Protein AF-A0A954G0C5-F1 (afdb_monomer)

Structure (mmCIF, N/CA/C/O backbone):
data_AF-A0A954G0C5-F1
#
_entry.id   AF-A0A954G0C5-F1
#
loop_
_atom_site.group_PDB
_atom_site.id
_atom_site.type_symbol
_atom_site.label_atom_id
_atom_site.label_alt_id
_atom_site.label_comp_id
_atom_site.label_asym_id
_atom_site.label_entity_id
_atom_site.label_seq_id
_atom_site.pdbx_PDB_ins_code
_atom_site.Cartn_x
_atom_site.Cartn_y
_atom_site.Cartn_z
_atom_site.occupancy
_atom_site.B_iso_or_equiv
_atom_site.auth_seq_id
_atom_site.auth_comp_id
_atom_site.auth_asym_id
_atom_site.auth_atom_id
_atom_site.pdbx_PDB_model_num
ATOM 1 N N . PRO A 1 1 ? -7.593 7.076 8.103 1.00 86.88 1 PRO A N 1
ATOM 2 C CA . PRO A 1 1 ? -7.479 6.842 6.642 1.00 86.88 1 PRO A CA 1
ATOM 3 C C . PRO A 1 1 ? -8.739 6.122 6.161 1.00 86.88 1 PRO A C 1
ATOM 5 O O . PRO A 1 1 ? -9.315 5.380 6.949 1.00 86.88 1 PRO A O 1
ATOM 8 N N . GLU A 1 2 ? -9.156 6.330 4.913 1.00 94.50 2 GLU A N 1
ATOM 9 C CA . GLU A 1 2 ? -10.322 5.632 4.339 1.00 94.50 2 GLU A CA 1
ATOM 10 C C . GLU A 1 2 ? -9.939 4.275 3.730 1.00 94.50 2 GLU A C 1
ATOM 12 O O . GLU A 1 2 ? -10.728 3.330 3.732 1.00 94.50 2 GLU A O 1
ATOM 17 N N . VAL A 1 3 ? -8.703 4.149 3.237 1.00 97.12 3 VAL A N 1
ATOM 18 C CA . VAL A 1 3 ? -8.168 2.920 2.643 1.00 97.12 3 VAL A CA 1
ATOM 19 C C . VAL A 1 3 ? -6.747 2.680 3.145 1.00 97.12 3 VAL A C 1
ATOM 21 O O . VAL A 1 3 ? -5.939 3.604 3.233 1.00 97.12 3 VAL A O 1
ATOM 24 N N . ILE A 1 4 ? -6.455 1.428 3.474 1.00 96.62 4 ILE A N 1
ATOM 25 C CA . ILE A 1 4 ? -5.141 0.897 3.819 1.00 96.62 4 ILE A CA 1
ATOM 26 C C . ILE A 1 4 ? -4.749 -0.050 2.686 1.00 96.62 4 ILE A C 1
ATOM 28 O O . ILE A 1 4 ? -5.422 -1.054 2.453 1.00 96.62 4 ILE A O 1
ATOM 32 N N . VAL A 1 5 ? -3.676 0.281 1.971 1.00 97.00 5 VAL A N 1
ATOM 33 C CA . VAL A 1 5 ? -3.165 -0.526 0.857 1.00 97.00 5 VAL A CA 1
ATOM 34 C C . VAL A 1 5 ? -1.990 -1.360 1.355 1.00 97.00 5 VAL A C 1
ATOM 36 O O . VAL A 1 5 ? -1.000 -0.814 1.839 1.00 97.00 5 VAL A O 1
ATOM 39 N N . LEU A 1 6 ? -2.109 -2.680 1.254 1.00 96.62 6 LEU A N 1
ATOM 40 C CA . LEU A 1 6 ? -1.100 -3.640 1.678 1.00 96.62 6 LEU A CA 1
ATOM 41 C C . LEU A 1 6 ? -0.254 -4.074 0.483 1.00 96.62 6 LEU A C 1
ATOM 43 O O . LEU A 1 6 ? -0.770 -4.662 -0.464 1.00 96.62 6 LEU A O 1
ATOM 47 N N . GLY A 1 7 ? 1.043 -3.787 0.538 1.00 93.75 7 GLY A N 1
ATOM 48 C CA . GLY A 1 7 ? 2.028 -4.303 -0.411 1.00 93.75 7 GLY A CA 1
ATOM 49 C C . GLY A 1 7 ? 2.869 -5.436 0.179 1.00 93.75 7 GLY A C 1
ATOM 50 O O . GLY A 1 7 ? 2.683 -5.841 1.327 1.00 93.75 7 GLY A O 1
ATOM 51 N N . GLY A 1 8 ? 3.843 -5.893 -0.605 1.00 91.62 8 GLY A N 1
ATOM 52 C CA . GLY A 1 8 ? 4.798 -6.930 -0.219 1.00 91.62 8 GLY A CA 1
ATOM 53 C C . GLY A 1 8 ? 4.436 -8.309 -0.770 1.00 91.62 8 GLY A C 1
ATOM 54 O O . GLY A 1 8 ? 3.263 -8.656 -0.903 1.00 91.62 8 GLY A O 1
ATOM 55 N N . GLY A 1 9 ? 5.461 -9.115 -1.058 1.00 90.88 9 GLY A N 1
ATOM 56 C CA . GLY A 1 9 ? 5.307 -10.353 -1.832 1.00 90.88 9 GLY A CA 1
ATOM 57 C C . GLY A 1 9 ? 4.385 -11.406 -1.209 1.00 90.88 9 GLY A C 1
ATOM 58 O O . GLY A 1 9 ? 3.745 -12.154 -1.934 1.00 90.88 9 GLY A O 1
ATOM 59 N N . LEU A 1 10 ? 4.244 -11.454 0.122 1.00 94.00 10 LEU A N 1
ATOM 60 C CA . LEU A 1 10 ? 3.302 -12.383 0.767 1.00 94.00 10 LEU A CA 1
ATOM 61 C C . LEU A 1 10 ? 1.838 -11.966 0.584 1.00 94.00 10 LEU A C 1
ATOM 63 O O . LEU A 1 10 ? 0.969 -12.822 0.429 1.00 94.00 10 LEU A O 1
ATOM 67 N N . VAL A 1 11 ? 1.571 -10.659 0.583 1.00 95.31 11 VAL A N 1
ATOM 68 C CA . VAL A 1 11 ? 0.228 -10.123 0.334 1.00 95.31 11 VAL A CA 1
ATOM 69 C C . VAL A 1 11 ? -0.154 -10.332 -1.129 1.00 95.31 11 VAL A C 1
ATOM 71 O O . VAL A 1 11 ? -1.305 -10.640 -1.412 1.00 95.31 11 VAL A O 1
ATOM 74 N N . GLU A 1 12 ? 0.812 -10.217 -2.041 1.00 92.25 12 GLU A N 1
ATOM 75 C CA . GLU A 1 12 ? 0.618 -10.504 -3.465 1.00 92.25 12 GLU A CA 1
ATOM 76 C C . GLU A 1 12 ? 0.402 -11.998 -3.737 1.00 92.25 12 GLU A C 1
ATOM 78 O O . GLU A 1 12 ? -0.503 -12.366 -4.482 1.00 92.25 12 GLU A O 1
ATOM 83 N N . ALA A 1 13 ? 1.186 -12.871 -3.098 1.00 94.50 13 ALA A N 1
ATOM 84 C CA . ALA A 1 13 ? 1.098 -14.312 -3.314 1.00 94.50 13 ALA A CA 1
ATOM 85 C C . ALA A 1 13 ? -0.160 -14.943 -2.692 1.00 94.50 13 ALA A C 1
ATOM 87 O O . ALA A 1 13 ? -0.660 -15.947 -3.197 1.00 94.50 13 ALA A O 1
ATOM 88 N N . MET A 1 14 ? -0.647 -14.403 -1.568 1.00 95.81 14 MET A N 1
ATOM 89 C CA . MET A 1 14 ? -1.754 -14.980 -0.792 1.00 95.81 14 MET A CA 1
ATOM 90 C C . MET A 1 14 ? -2.727 -13.902 -0.267 1.00 95.81 14 MET A C 1
ATOM 92 O O . MET A 1 14 ? -2.936 -13.788 0.949 1.00 95.81 14 MET A O 1
ATOM 96 N N . PRO A 1 15 ? -3.355 -13.106 -1.152 1.00 94.31 15 PRO A N 1
ATOM 97 C CA . PRO A 1 15 ? -4.180 -11.964 -0.753 1.00 94.31 15 PRO A CA 1
ATOM 98 C C . PRO A 1 15 ? -5.393 -12.376 0.090 1.00 94.31 15 PRO A C 1
ATOM 100 O O . PRO A 1 15 ? -5.701 -11.714 1.081 1.00 94.31 15 PRO A O 1
ATOM 103 N N . ASP A 1 16 ? -6.020 -13.509 -0.236 1.00 96.38 16 ASP A N 1
ATOM 104 C CA . ASP A 1 16 ? -7.209 -14.023 0.461 1.00 96.38 16 ASP A CA 1
ATOM 105 C C . ASP A 1 16 ? -6.923 -14.482 1.898 1.00 96.38 16 ASP A C 1
ATOM 107 O O . ASP A 1 16 ? -7.844 -14.618 2.700 1.00 96.38 16 ASP A O 1
ATOM 111 N N . LEU A 1 17 ? -5.650 -14.697 2.248 1.00 96.94 17 LEU A N 1
ATOM 112 C CA . LEU A 1 17 ? -5.233 -15.007 3.614 1.00 96.94 17 LEU A CA 1
ATOM 113 C C . LEU A 1 17 ? -4.837 -13.736 4.371 1.00 96.94 17 LEU A C 1
ATOM 115 O O . LEU A 1 17 ? -5.302 -13.497 5.486 1.00 96.94 17 LEU A O 1
ATOM 119 N N . PHE A 1 18 ? -3.976 -12.910 3.772 1.00 97.12 18 PHE A N 1
ATOM 120 C CA . PHE A 1 18 ? -3.382 -11.769 4.467 1.00 97.12 18 PHE A CA 1
ATOM 121 C C . PHE A 1 18 ? -4.331 -10.579 4.602 1.00 97.12 18 PHE A C 1
ATOM 123 O O . PHE A 1 18 ? -4.373 -9.962 5.667 1.00 97.12 18 PHE A O 1
ATOM 130 N N . VAL A 1 19 ? -5.111 -10.250 3.568 1.00 97.31 19 VAL A N 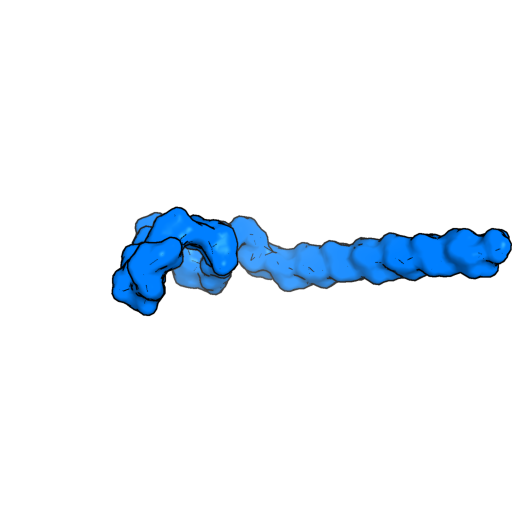1
ATOM 131 C CA . VAL A 1 19 ? -5.999 -9.078 3.610 1.00 97.31 19 VAL A CA 1
ATOM 132 C C . VAL A 1 19 ? -7.069 -9.226 4.702 1.00 97.31 19 VAL A C 1
ATOM 134 O O . VAL A 1 19 ? -7.199 -8.301 5.512 1.00 97.31 19 VAL A O 1
ATOM 137 N N . PRO A 1 20 ? -7.792 -10.362 4.824 1.00 97.75 20 PRO A N 1
ATOM 138 C CA . PRO A 1 20 ? -8.775 -10.534 5.893 1.00 97.75 20 PRO A CA 1
ATOM 139 C C . PRO A 1 20 ? -8.143 -10.557 7.286 1.00 97.75 20 PRO A C 1
ATOM 141 O O . PRO A 1 20 ? -8.667 -9.906 8.191 1.00 97.75 20 PRO A O 1
ATOM 144 N N . ALA A 1 21 ? -7.002 -11.240 7.444 1.00 97.44 21 ALA A N 1
ATOM 145 C CA . ALA A 1 21 ? -6.305 -11.345 8.724 1.00 97.44 21 ALA A CA 1
ATOM 146 C C . ALA A 1 21 ? -5.844 -9.973 9.238 1.00 97.44 21 ALA A C 1
ATOM 148 O O . ALA A 1 21 ? -6.088 -9.618 10.391 1.00 97.44 21 ALA A O 1
ATOM 149 N N . VAL A 1 22 ? -5.235 -9.156 8.371 1.00 96.94 22 VAL A N 1
ATOM 150 C CA . VAL A 1 22 ? -4.825 -7.792 8.732 1.00 96.94 22 VAL A CA 1
ATOM 151 C C . VAL A 1 22 ? -6.044 -6.913 9.001 1.00 96.94 22 VAL A C 1
ATOM 153 O O . VAL A 1 22 ? -6.029 -6.132 9.952 1.00 96.94 22 VAL A O 1
ATOM 156 N N . ALA A 1 23 ? -7.119 -7.041 8.220 1.00 97.06 23 ALA A N 1
ATOM 157 C CA . ALA A 1 23 ? -8.346 -6.287 8.459 1.00 97.06 23 ALA A CA 1
ATOM 158 C C . ALA A 1 23 ? -8.968 -6.604 9.830 1.00 97.06 23 ALA A C 1
ATOM 160 O O . ALA A 1 23 ? -9.376 -5.689 10.545 1.00 97.06 23 ALA A O 1
ATOM 161 N N . GLU A 1 24 ? -9.013 -7.878 10.222 1.00 97.31 24 GLU A N 1
ATOM 162 C CA . GLU A 1 24 ? -9.508 -8.303 11.533 1.00 97.31 24 GLU A CA 1
ATOM 163 C C . GLU A 1 24 ? -8.607 -7.815 12.668 1.00 97.31 24 GLU A C 1
ATOM 165 O O . GLU A 1 24 ? -9.095 -7.187 13.611 1.00 97.31 24 GLU A O 1
ATOM 170 N N . ALA A 1 25 ? -7.293 -8.014 12.541 1.00 97.38 25 ALA A N 1
ATOM 171 C CA . ALA A 1 25 ? -6.327 -7.529 13.517 1.00 97.38 25 ALA A CA 1
ATOM 172 C C . ALA A 1 25 ? -6.425 -6.005 13.683 1.00 97.38 25 ALA A C 1
ATOM 174 O O . ALA A 1 25 ? -6.459 -5.503 14.805 1.00 97.38 25 ALA A O 1
ATOM 175 N N . THR A 1 26 ? -6.555 -5.252 12.589 1.00 96.75 26 THR A N 1
ATOM 176 C CA . THR A 1 26 ? -6.699 -3.791 12.646 1.00 96.75 26 THR A CA 1
ATOM 177 C C . THR A 1 26 ? -7.979 -3.410 13.383 1.00 96.75 26 THR A C 1
ATOM 179 O O . THR A 1 26 ? -7.923 -2.616 14.318 1.00 96.75 26 THR A O 1
ATOM 182 N N . ARG A 1 27 ? -9.121 -4.035 13.057 1.00 96.38 27 ARG A N 1
ATOM 183 C CA . ARG A 1 27 ? -10.393 -3.803 13.766 1.00 96.38 27 ARG A CA 1
ATOM 184 C C . ARG A 1 27 ? -10.292 -4.071 15.266 1.00 96.38 27 ARG A C 1
ATOM 186 O O . ARG A 1 27 ? -10.934 -3.376 16.047 1.00 96.38 27 ARG A O 1
ATOM 1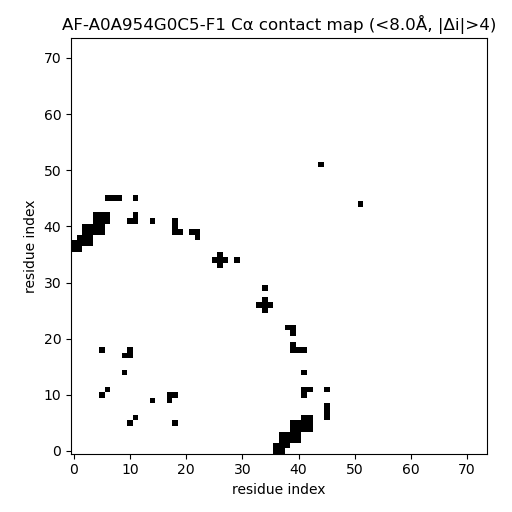93 N N . HIS A 1 28 ? -9.510 -5.062 15.681 1.00 97.19 28 HIS A N 1
ATOM 194 C CA . HIS A 1 28 ? -9.356 -5.395 17.097 1.00 97.19 28 HIS A CA 1
ATOM 195 C C . HIS A 1 28 ? -8.507 -4.372 17.872 1.00 97.19 28 HIS A C 1
ATOM 197 O O . HIS A 1 28 ? -8.706 -4.206 19.071 1.00 97.19 28 HIS A O 1
ATOM 203 N N . ASN A 1 29 ? -7.585 -3.683 17.192 1.00 97.12 29 ASN A N 1
ATOM 204 C CA . ASN A 1 29 ? -6.588 -2.809 17.818 1.00 97.12 29 ASN A CA 1
ATOM 205 C C . ASN A 1 29 ? -6.898 -1.308 17.707 1.00 97.12 29 ASN A C 1
ATOM 207 O O . ASN A 1 29 ? -6.272 -0.499 18.390 1.00 97.12 29 ASN A O 1
ATOM 211 N N . VAL A 1 30 ? -7.840 -0.906 16.853 1.00 96.94 30 VAL A N 1
ATOM 212 C CA . VAL A 1 30 ? -8.250 0.501 16.732 1.00 96.94 30 VAL A CA 1
ATOM 213 C C . VAL A 1 30 ? -9.295 0.890 17.779 1.00 96.94 30 VAL A C 1
ATOM 215 O O . VAL A 1 30 ? -10.030 0.053 18.307 1.00 96.94 30 VAL A O 1
ATOM 218 N N . MET A 1 31 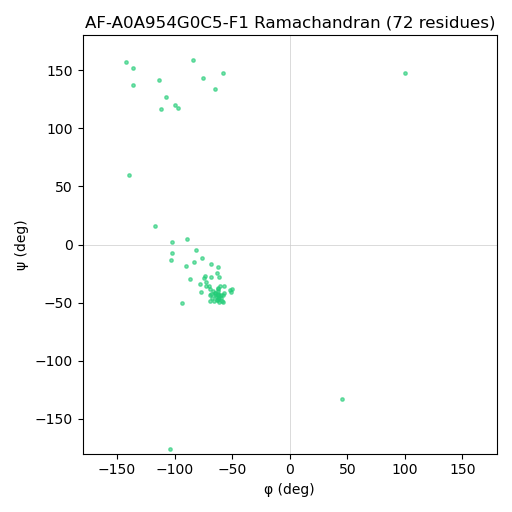? -9.415 2.197 18.041 1.00 96.75 31 MET A N 1
ATOM 219 C CA . MET A 1 31 ? -10.521 2.723 18.845 1.00 96.75 31 MET A CA 1
ATOM 220 C C . MET A 1 31 ? -11.875 2.350 18.213 1.00 96.75 31 MET A C 1
ATOM 222 O O . MET A 1 31 ? -11.984 2.344 16.984 1.00 96.75 31 MET A O 1
ATOM 226 N N . PRO A 1 32 ? -12.934 2.124 19.016 1.00 94.88 32 PRO A N 1
ATOM 227 C CA . PRO A 1 32 ? -14.240 1.696 18.511 1.00 94.88 32 PRO A CA 1
ATOM 228 C C . PRO A 1 32 ? -14.802 2.566 17.380 1.00 94.88 32 PRO A C 1
ATOM 230 O O . PRO A 1 32 ? -15.325 2.030 16.410 1.00 94.88 32 PRO A O 1
ATOM 233 N N . THR A 1 33 ? -14.622 3.888 17.454 1.00 96.12 33 THR A N 1
ATOM 234 C CA . THR A 1 33 ? -15.091 4.849 16.438 1.00 96.12 33 THR A CA 1
ATOM 235 C C . THR A 1 33 ? -14.452 4.647 15.058 1.00 96.12 33 THR A C 1
AT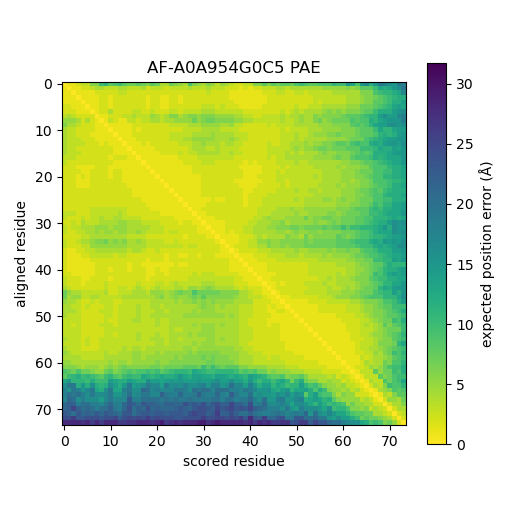OM 237 O O . THR A 1 33 ? -15.000 5.105 14.062 1.00 96.12 33 THR A O 1
ATOM 240 N N . PHE A 1 34 ? -13.311 3.956 14.977 1.00 95.12 34 PHE A N 1
ATOM 241 C CA . PHE A 1 34 ? -12.591 3.721 13.726 1.00 95.12 34 PHE A CA 1
ATOM 242 C C . PHE A 1 34 ? -12.781 2.316 13.148 1.00 95.12 34 PHE A C 1
ATOM 244 O O . PHE A 1 34 ? -12.325 2.086 12.034 1.00 95.12 34 PHE A O 1
ATOM 251 N N . LYS A 1 35 ? -13.433 1.376 13.852 1.00 93.44 35 LYS A N 1
ATOM 252 C CA . LYS A 1 35 ? -13.506 -0.044 13.441 1.00 93.44 35 LYS A CA 1
ATOM 253 C C . LYS A 1 35 ? -13.957 -0.250 11.994 1.00 93.44 35 LYS A C 1
ATOM 255 O O . LYS A 1 35 ? -13.369 -1.066 11.294 1.00 93.44 35 LYS A O 1
ATOM 260 N N . ASP A 1 36 ? -14.935 0.527 11.547 1.00 93.56 36 ASP A N 1
ATOM 261 C CA . ASP A 1 36 ? -15.545 0.366 10.225 1.00 93.56 36 ASP A CA 1
ATOM 262 C C . ASP A 1 36 ? -15.332 1.595 9.327 1.00 93.56 36 ASP A C 1
ATOM 264 O O . ASP A 1 36 ? -15.995 1.760 8.306 1.00 93.56 36 ASP A O 1
ATOM 268 N N . SER A 1 37 ? -14.387 2.472 9.690 1.00 96.12 37 SER A N 1
ATOM 269 C CA . SER A 1 37 ? -14.099 3.701 8.940 1.00 96.12 37 SER A CA 1
ATOM 270 C C . SER A 1 37 ? -13.051 3.517 7.838 1.00 96.12 37 SER A C 1
ATOM 272 O O . SER A 1 37 ? -12.610 4.503 7.250 1.00 96.12 37 SER A O 1
ATOM 274 N N . PHE A 1 38 ? -12.578 2.291 7.602 1.00 96.44 38 PHE A N 1
ATOM 275 C CA . PHE A 1 38 ? -11.502 2.008 6.656 1.00 96.44 38 PHE A CA 1
ATOM 276 C C . PHE A 1 38 ? -11.728 0.706 5.887 1.00 96.44 38 PHE A C 1
ATOM 278 O O . PHE A 1 38 ? -12.406 -0.213 6.346 1.00 96.44 38 PHE A O 1
ATOM 285 N N . LYS A 1 39 ? -11.093 0.607 4.720 1.00 96.75 39 LYS A N 1
ATOM 286 C CA . LYS A 1 39 ? -10.973 -0.6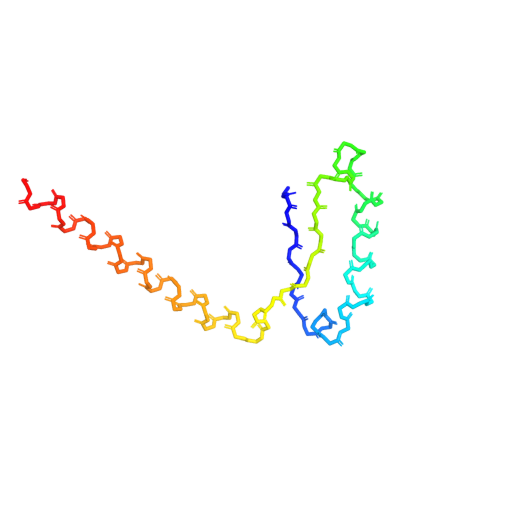28 3.937 1.00 96.75 39 LYS A CA 1
ATOM 287 C C . LYS A 1 39 ? -9.520 -1.070 3.889 1.00 96.75 39 LYS A C 1
ATOM 289 O O . LYS A 1 39 ? -8.636 -0.233 3.750 1.00 96.75 39 LYS A O 1
ATOM 294 N N . VAL A 1 40 ? -9.276 -2.372 3.963 1.00 97.44 40 VAL A N 1
ATOM 295 C CA . VAL A 1 40 ? -7.946 -2.957 3.753 1.00 97.44 40 VAL A CA 1
ATOM 296 C C . VAL A 1 40 ? -7.957 -3.664 2.405 1.00 97.44 40 VAL A C 1
ATOM 298 O O . VAL A 1 40 ? -8.858 -4.461 2.149 1.00 97.44 40 VAL A O 1
ATOM 301 N N . VAL A 1 41 ? -7.004 -3.342 1.533 1.00 97.06 41 VAL A N 1
ATOM 302 C CA . VAL A 1 41 ? -6.928 -3.870 0.162 1.00 97.06 41 VAL A CA 1
ATOM 303 C C . VAL A 1 41 ? -5.497 -4.262 -0.190 1.00 97.06 41 VAL A C 1
ATOM 305 O O . VAL A 1 41 ? -4.553 -3.672 0.332 1.00 97.06 41 VAL A O 1
ATOM 308 N N . ALA A 1 42 ? -5.326 -5.229 -1.090 1.00 97.19 42 ALA A N 1
ATOM 309 C CA . ALA A 1 42 ? -4.019 -5.543 -1.662 1.00 97.19 42 ALA A CA 1
ATOM 310 C C . ALA A 1 42 ? -3.604 -4.479 -2.696 1.00 97.19 42 ALA A C 1
ATOM 312 O O . ALA A 1 42 ? -4.437 -3.957 -3.444 1.00 97.19 42 ALA A O 1
ATOM 313 N N . ALA A 1 43 ? -2.312 -4.155 -2.736 1.00 96.69 43 ALA A N 1
ATOM 314 C CA . ALA A 1 43 ? -1.726 -3.315 -3.769 1.00 96.69 43 ALA A CA 1
ATOM 315 C C . ALA A 1 43 ? -1.814 -4.016 -5.131 1.00 96.69 43 ALA A C 1
ATOM 317 O O . ALA A 1 43 ? -1.477 -5.187 -5.250 1.00 96.69 43 ALA A O 1
ATOM 318 N N . GLN A 1 44 ? -2.234 -3.287 -6.166 1.00 94.88 44 GLN A N 1
ATOM 319 C CA . GLN A 1 44 ? -2.389 -3.847 -7.518 1.00 94.88 44 GLN A CA 1
ATOM 320 C C . GLN A 1 44 ? -1.129 -3.727 -8.377 1.00 94.88 44 GLN A C 1
ATOM 322 O O . GLN A 1 44 ? -1.023 -4.392 -9.398 1.00 94.88 44 GLN A O 1
ATOM 327 N N . LEU A 1 45 ? -0.201 -2.845 -7.997 1.00 93.56 45 LEU A N 1
ATOM 328 C CA . LEU A 1 45 ? 0.972 -2.535 -8.815 1.00 93.56 45 LEU A CA 1
ATOM 329 C C . LEU A 1 45 ? 2.126 -3.529 -8.636 1.00 93.56 45 LEU A C 1
ATOM 331 O O . LEU A 1 45 ? 3.041 -3.490 -9.446 1.00 93.56 45 LEU A O 1
ATOM 335 N N . GLY A 1 46 ? 2.112 -4.364 -7.590 1.00 90.75 46 GLY A N 1
ATOM 336 C CA . GLY A 1 46 ? 3.174 -5.343 -7.324 1.00 90.75 46 GLY A CA 1
ATOM 337 C C . GLY A 1 46 ? 4.587 -4.763 -7.478 1.00 90.75 46 GLY A C 1
ATOM 338 O O . GLY A 1 46 ? 4.878 -3.646 -7.021 1.00 90.75 46 GLY A O 1
ATOM 339 N N . ASP A 1 47 ? 5.433 -5.506 -8.186 1.00 92.19 47 ASP A N 1
ATOM 340 C CA . ASP A 1 47 ? 6.818 -5.143 -8.503 1.00 92.19 47 ASP A CA 1
ATOM 341 C C . ASP A 1 47 ? 6.948 -3.877 -9.374 1.00 92.19 47 ASP A C 1
ATOM 343 O O . ASP A 1 47 ? 7.940 -3.148 -9.277 1.00 92.19 47 ASP A O 1
ATOM 347 N N . ASP A 1 48 ? 5.920 -3.532 -10.156 1.00 94.62 48 ASP A N 1
ATOM 348 C CA . ASP A 1 48 ? 5.923 -2.341 -11.017 1.00 94.62 48 ASP A CA 1
ATOM 349 C C . ASP A 1 48 ? 5.704 -1.034 -10.240 1.00 94.62 48 ASP A C 1
ATOM 351 O O . ASP A 1 48 ? 5.913 0.061 -10.774 1.00 94.62 48 ASP A O 1
ATOM 355 N N . SER A 1 49 ? 5.306 -1.115 -8.966 1.00 94.62 49 SER A N 1
ATOM 356 C CA . SER A 1 49 ? 4.993 0.043 -8.114 1.00 94.62 49 SER A CA 1
ATOM 357 C C . SER A 1 49 ? 6.082 1.121 -8.113 1.00 94.62 49 SER A C 1
ATOM 359 O O . SER A 1 49 ? 5.771 2.315 -8.165 1.00 94.62 49 SER A O 1
ATOM 361 N N . SER A 1 50 ? 7.354 0.715 -8.126 1.00 94.50 50 SER A N 1
ATOM 362 C CA . SER A 1 50 ? 8.495 1.637 -8.128 1.00 94.50 50 SER A CA 1
ATOM 363 C C . SER A 1 50 ? 8.616 2.402 -9.448 1.00 94.50 50 SER A C 1
ATOM 365 O O . SER A 1 50 ? 8.730 3.630 -9.452 1.00 94.50 50 SER A O 1
ATOM 367 N N . VAL A 1 51 ? 8.555 1.695 -10.580 1.00 97.50 51 VAL A N 1
ATOM 368 C CA . VAL A 1 51 ? 8.700 2.303 -11.913 1.00 97.50 51 VAL A CA 1
ATOM 369 C C . VAL A 1 51 ? 7.502 3.200 -12.221 1.00 97.50 51 VAL A C 1
ATOM 371 O O . VAL A 1 51 ? 7.672 4.331 -12.679 1.00 97.50 51 VAL A O 1
ATOM 374 N N . MET A 1 52 ? 6.295 2.737 -11.889 1.00 97.62 52 MET A N 1
ATOM 375 C CA . MET A 1 52 ? 5.062 3.509 -12.041 1.00 97.62 52 MET A CA 1
ATOM 376 C C . MET A 1 52 ? 5.075 4.781 -11.187 1.00 97.62 52 MET A C 1
ATOM 378 O O . MET A 1 52 ? 4.674 5.844 -11.665 1.00 97.62 52 MET A O 1
ATOM 382 N N . GLY A 1 53 ? 5.591 4.704 -9.956 1.00 96.62 53 GLY A N 1
ATOM 383 C CA . GLY A 1 53 ? 5.760 5.864 -9.081 1.00 96.62 53 GLY A CA 1
ATOM 384 C C . GLY A 1 53 ? 6.695 6.919 -9.676 1.00 96.62 53 GLY A C 1
ATOM 385 O O . GLY A 1 53 ? 6.350 8.100 -9.709 1.00 96.62 53 GLY A O 1
ATOM 386 N N . VAL A 1 54 ? 7.844 6.503 -10.217 1.00 98.00 54 VAL A N 1
ATOM 387 C CA . VAL A 1 54 ? 8.797 7.420 -10.867 1.00 98.00 54 VAL A CA 1
ATOM 388 C C . VAL A 1 54 ? 8.199 8.055 -12.123 1.00 98.00 54 VAL A C 1
ATOM 390 O O . VAL A 1 54 ? 8.331 9.263 -12.320 1.00 98.00 54 VAL A O 1
ATOM 393 N N . ALA A 1 55 ? 7.510 7.277 -12.961 1.00 97.88 55 ALA A N 1
ATOM 394 C CA . ALA A 1 55 ? 6.861 7.801 -14.161 1.00 97.88 55 ALA A CA 1
ATOM 395 C C . ALA A 1 55 ? 5.769 8.832 -13.820 1.00 97.88 55 ALA A C 1
ATOM 397 O O . ALA A 1 55 ? 5.701 9.900 -14.437 1.00 97.88 55 ALA A O 1
ATOM 398 N N . ALA A 1 56 ? 4.948 8.546 -12.804 1.00 97.56 56 ALA A N 1
ATOM 399 C CA . ALA A 1 56 ? 3.941 9.477 -12.304 1.00 97.56 56 ALA 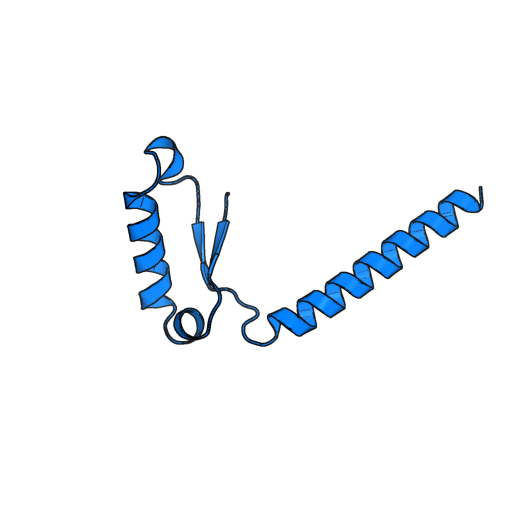A CA 1
ATOM 400 C C . ALA A 1 56 ? 4.581 10.754 -11.740 1.00 97.56 56 ALA A C 1
ATOM 402 O O . ALA A 1 56 ? 4.125 11.853 -12.051 1.00 97.56 56 ALA A O 1
ATOM 403 N N . TRP A 1 57 ? 5.673 10.624 -10.984 1.00 97.62 57 TRP A N 1
ATOM 404 C CA . TRP A 1 57 ? 6.416 11.765 -10.454 1.00 97.62 57 TRP A CA 1
ATOM 405 C C . TRP A 1 57 ? 6.981 12.660 -11.561 1.00 97.62 57 TRP A C 1
ATOM 407 O O . TRP A 1 57 ? 6.761 13.871 -11.551 1.00 97.62 57 TRP A O 1
ATOM 417 N N . ALA A 1 58 ? 7.653 12.075 -12.556 1.00 97.81 58 ALA A N 1
ATOM 418 C CA . ALA A 1 58 ? 8.193 12.822 -13.690 1.00 97.81 58 ALA A CA 1
ATOM 419 C C . ALA A 1 58 ? 7.094 13.606 -14.424 1.00 97.81 58 ALA A C 1
ATOM 421 O O . ALA A 1 58 ? 7.281 14.778 -14.758 1.00 97.81 58 ALA A O 1
ATOM 422 N N . ARG A 1 59 ? 5.919 12.989 -14.619 1.00 96.88 59 ARG A N 1
ATOM 423 C CA . ARG A 1 59 ? 4.748 13.659 -15.197 1.00 96.88 59 ARG A CA 1
ATOM 424 C C . ARG A 1 59 ? 4.318 14.870 -14.365 1.00 96.88 59 ARG A C 1
ATOM 426 O O . ARG A 1 59 ? 4.130 15.935 -14.950 1.00 96.88 59 ARG A O 1
ATOM 433 N N . THR A 1 60 ? 4.186 14.727 -13.045 1.00 96.81 60 THR A N 1
ATOM 434 C CA . THR A 1 60 ? 3.801 15.828 -12.143 1.00 96.81 60 THR A CA 1
ATOM 435 C C . THR A 1 60 ? 4.782 16.994 -12.242 1.00 96.81 60 THR A C 1
ATOM 437 O O . THR A 1 60 ? 4.366 18.118 -12.512 1.00 96.81 60 THR A O 1
ATOM 440 N N . VAL A 1 61 ? 6.088 16.723 -12.150 1.00 96.38 61 VAL A N 1
ATOM 441 C CA . VAL A 1 61 ? 7.140 17.753 -12.232 1.00 96.38 61 VAL A CA 1
ATOM 442 C C . VAL A 1 61 ? 7.095 18.507 -13.564 1.00 96.38 61 VAL A C 1
ATOM 444 O O . VAL A 1 61 ? 7.206 19.735 -13.598 1.00 96.38 61 VAL A O 1
ATOM 447 N N . ILE A 1 62 ? 6.906 17.795 -14.680 1.00 95.75 62 ILE A N 1
ATOM 448 C CA . ILE A 1 62 ? 6.802 18.413 -16.010 1.00 95.75 62 ILE A CA 1
ATOM 449 C C . ILE A 1 62 ? 5.552 19.303 -16.104 1.00 95.75 62 ILE A C 1
ATOM 451 O O . ILE A 1 62 ? 5.624 20.408 -16.651 1.00 95.75 62 ILE A O 1
ATOM 455 N N . GLN A 1 63 ? 4.415 18.854 -15.566 1.00 93.44 63 GLN A N 1
ATOM 456 C CA . GLN A 1 63 ? 3.159 19.609 -15.579 1.00 93.44 63 GLN A CA 1
ATOM 457 C C . GLN A 1 63 ? 3.233 20.874 -14.712 1.00 93.44 63 GLN A C 1
ATOM 459 O O . GLN A 1 63 ? 2.884 21.952 -15.194 1.00 93.44 63 GLN A O 1
ATOM 464 N N . GLU A 1 64 ? 3.759 20.777 -13.490 1.00 87.94 64 GLU A N 1
ATOM 465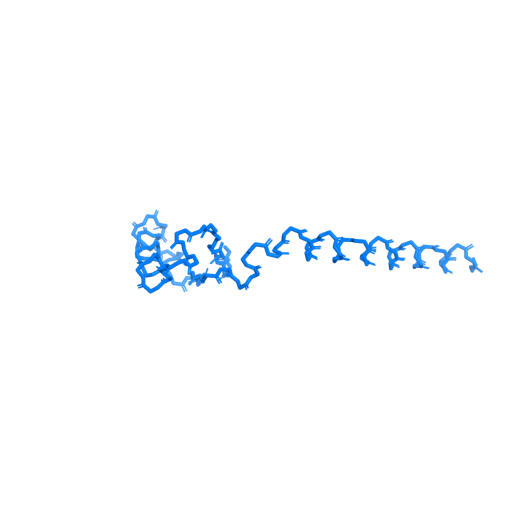 C CA . GLU A 1 64 ? 3.971 21.925 -12.595 1.00 87.94 64 GLU A CA 1
ATOM 466 C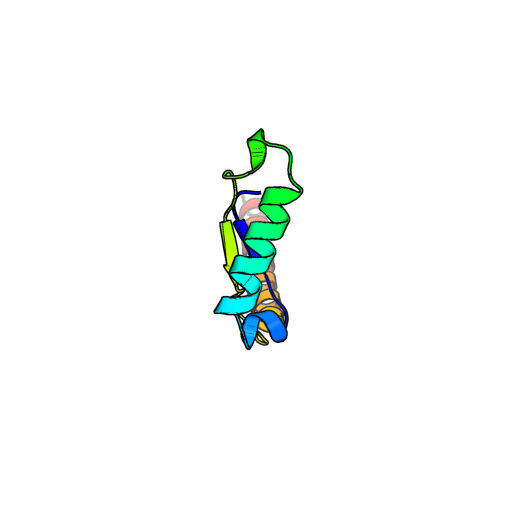 C . GLU A 1 64 ? 4.913 22.960 -13.223 1.00 87.94 64 GLU A C 1
ATOM 468 O O . GLU A 1 64 ? 4.593 24.148 -13.294 1.00 87.94 64 GLU A O 1
ATOM 473 N N . THR A 1 65 ? 6.035 22.505 -13.790 1.00 82.12 65 THR A N 1
ATOM 474 C CA . THR A 1 65 ? 6.995 23.381 -14.485 1.00 82.12 65 THR A CA 1
ATOM 475 C C . THR A 1 65 ? 6.359 24.093 -15.683 1.00 82.12 65 THR A C 1
ATOM 477 O O . THR A 1 65 ? 6.684 25.245 -15.979 1.00 82.12 65 THR A O 1
ATOM 480 N N . THR A 1 66 ? 5.447 23.420 -16.387 1.00 81.56 66 THR A N 1
ATOM 481 C CA . THR A 1 66 ? 4.723 24.006 -17.522 1.00 81.56 66 THR A CA 1
ATOM 482 C C . THR A 1 66 ? 3.744 25.090 -17.060 1.00 81.56 66 THR A C 1
ATOM 484 O O . THR A 1 66 ? 3.657 26.131 -17.708 1.00 81.56 66 THR A O 1
ATOM 487 N N . SER A 1 67 ? 3.069 24.900 -15.920 1.00 76.00 67 SER A N 1
ATOM 488 C CA . SER A 1 67 ? 2.163 25.907 -15.346 1.00 76.00 67 SER A C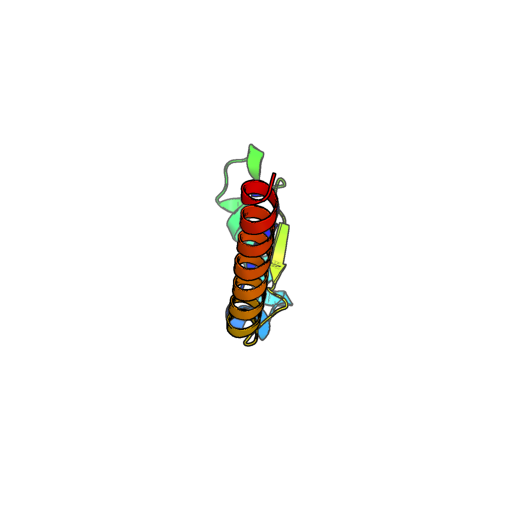A 1
ATOM 489 C C . SER A 1 67 ? 2.911 27.183 -14.936 1.00 76.00 67 SER A C 1
ATOM 491 O O . SER A 1 67 ? 2.526 28.279 -15.337 1.00 76.00 67 SER A O 1
ATOM 493 N N . LEU A 1 68 ? 4.058 27.047 -14.260 1.00 73.50 68 LEU A N 1
ATOM 494 C CA . LEU A 1 68 ? 4.884 28.182 -13.817 1.00 73.50 68 LEU A CA 1
ATOM 495 C C . LEU A 1 68 ? 5.419 29.031 -14.986 1.00 73.50 68 LEU A C 1
ATOM 497 O O . LEU A 1 68 ? 5.464 30.262 -14.919 1.00 73.50 68 LEU A O 1
ATOM 501 N N . LYS A 1 69 ? 5.796 28.392 -16.101 1.00 70.88 69 LYS A N 1
ATOM 502 C CA . LYS A 1 69 ? 6.249 29.104 -17.310 1.00 70.88 69 LYS A CA 1
ATOM 503 C C . LYS A 1 69 ? 5.132 29.890 -17.998 1.00 70.88 69 LYS A C 1
ATOM 505 O O . LYS A 1 69 ? 5.424 30.888 -18.652 1.00 70.88 69 LYS A O 1
ATOM 510 N N . ASN A 1 70 ? 3.882 29.455 -17.858 1.00 65.50 70 ASN A N 1
ATOM 511 C CA . ASN A 1 70 ? 2.734 30.160 -18.421 1.00 65.50 70 ASN A CA 1
ATOM 512 C C . ASN A 1 70 ? 2.342 31.376 -17.567 1.00 65.50 70 ASN A C 1
ATOM 514 O O . ASN A 1 70 ? 1.975 32.404 -18.126 1.00 65.50 70 ASN A O 1
ATOM 518 N N . GLU A 1 71 ? 2.495 31.292 -16.244 1.00 65.94 71 GLU A N 1
ATOM 519 C CA . GLU A 1 71 ? 2.216 32.395 -15.310 1.00 65.94 71 GLU A CA 1
ATOM 520 C C . GLU A 1 71 ? 3.280 33.501 -15.333 1.00 65.94 71 GLU A C 1
ATOM 522 O O . GLU A 1 71 ? 2.963 34.661 -15.112 1.00 65.94 71 GLU A O 1
ATOM 527 N N . THR A 1 72 ? 4.536 33.185 -15.661 1.00 64.88 72 THR A N 1
ATOM 528 C CA . THR A 1 72 ? 5.606 34.205 -15.762 1.00 64.88 72 THR A CA 1
ATOM 529 C C . THR A 1 72 ? 5.584 34.961 -17.107 1.00 64.88 72 THR A C 1
ATOM 531 O O . THR A 1 72 ? 6.389 35.858 -17.341 1.00 64.88 72 THR A O 1
ATOM 534 N N . ARG A 1 73 ? 4.711 34.562 -18.041 1.00 57.72 73 ARG A N 1
ATOM 535 C CA . ARG A 1 73 ? 4.629 35.119 -19.403 1.00 57.72 73 ARG A CA 1
ATOM 536 C C . ARG A 1 73 ? 3.466 36.114 -19.579 1.00 57.72 73 ARG A C 1
ATOM 538 O O . ARG A 1 73 ? 3.276 36.610 -20.689 1.00 57.72 73 ARG A O 1
ATOM 545 N N . VAL A 1 74 ? 2.711 36.397 -18.515 1.00 52.59 74 VAL A N 1
ATOM 546 C CA . VAL A 1 74 ? 1.685 37.457 -18.455 1.00 52.59 74 VAL A CA 1
ATOM 547 C C . VAL A 1 74 ? 2.218 38.724 -17.805 1.00 52.59 74 VAL A C 1
ATOM 549 O O . VAL A 1 74 ? 3.010 38.611 -16.846 1.00 52.59 74 VAL A O 1
#

Sequence (74 aa):
PEVIVLGGGLVEAMPDLFVPAVAEATRHNVMPTFKDSFKVVAAQLGDDSSVMGVAAWARTVIQETTSLKNETRV

Secondary structure (DSSP, 8-state):
--EEEE-SHHHHH-HHHHHHHHHHHHHHHS-GGGTTS-EEEE-SSGGGHHHHHHHHHHHHHHHHHHHHHHHTT-

Nearest PDB structures (foldseek):
  2www-assembly1_D  TM=3.369E-01  e=8.190E+00  Homo sapiens

Solvent-accessible surface area (backbone atoms only — not comparable to full-atom values): 4361 Å² total; per-residue (Å²): 114,62,66,46,74,43,70,57,72,66,34,70,76,38,41,87,59,42,41,57,51,52,44,51,54,49,40,73,74,45,60,80,90,50,48,81,55,51,44,63,42,68,50,87,52,66,88,50,43,62,61,53,49,51,55,52,47,55,50,50,55,54,52,54,55,52,52,54,58,57,62,72,72,108

Foldseek 3Di:
DAEAEDADDVCVVCVVPPQVVVLVVCLVPDDVVCNNNYHYYYDPCHPVVVVVVVVVVVVVVVVVVVVVVVVVVD

Radius of gyration: 18.76 Å; Cα contacts (8 Å, |Δi|>4): 52; chains: 1; bounding box: 24×52×38 Å

pLDDT: mean 92.0, std 9.91, range [52.59, 98.0]

Mean predicted aligned error: 5.67 Å